Protein AF-A0A2P4S9J5-F1 (afdb_monomer_lite)

Foldseek 3Di:
DVVVVVVVPPPPDDPDPVVVVVVQCVPVNPCSVCVCVVVVCVLVVVLVVLLVVQLVVLLVVVCVPHDSVPDPPVSNVVSNVRSNVSSCVVRVLVVVLVVVQVVCVVVVRRDDSVRSSVCVVVVD

InterPro domains:
  IPR018108 Mitochondrial carrier protein, transmembrane region [PF00153] (4-63)
  IPR018108 Mitochondrial carrier protein, transmembrane region [PF00153] (72-124)
  IPR018108 Mitochondrial carrier protein, transmembrane region [PS50920] (1-61)
  IPR018108 Mitochondrial carrier protein, transmembrane region [PS50920] (71-124)
  IPR023395 Mitochondrial carrier protein domain superfamily [G3DSA:1.50.40.10] (2-124)
  IPR023395 Mitochondrial carrier protein domain superfamily [SSF103506] (4-124)
  IPR050567 Mitochondrial Carrier [PTHR45624] (14-124)

Organism: Bambusicola thoracicus (NCBI:txid9083)

Structure (mmCIF, N/CA/C/O backbone):
data_AF-A0A2P4S9J5-F1
#
_entry.id   AF-A0A2P4S9J5-F1
#
loop_
_atom_site.group_PDB
_atom_site.id
_atom_site.type_symbol
_atom_site.label_atom_id
_atom_site.label_alt_id
_atom_site.label_comp_id
_atom_site.label_asym_id
_atom_site.label_entity_id
_atom_site.label_seq_id
_atom_site.pdbx_PDB_ins_code
_atom_site.Cartn_x
_atom_site.Cartn_y
_atom_site.Cartn_z
_atom_site.occupancy
_atom_site.B_iso_or_equiv
_atom_site.auth_seq_id
_atom_site.auth_comp_id
_atom_site.auth_asym_id
_atom_site.auth_atom_id
_atom_site.pdbx_PDB_model_num
ATOM 1 N N . MET A 1 1 ? -4.112 16.066 27.691 1.00 43.84 1 MET A N 1
ATOM 2 C CA . MET A 1 1 ? -3.831 14.795 28.404 1.00 43.84 1 MET A CA 1
ATOM 3 C C . MET A 1 1 ? -4.718 14.566 29.630 1.00 43.84 1 MET A C 1
ATOM 5 O O . MET A 1 1 ? -5.035 13.416 29.885 1.00 43.84 1 MET A O 1
ATOM 9 N N . HIS A 1 2 ? -5.178 15.602 30.341 1.00 37.88 2 HIS A N 1
ATOM 10 C CA . HIS A 1 2 ? -6.081 15.451 31.499 1.00 37.88 2 HIS A CA 1
ATOM 11 C C . HIS A 1 2 ? -7.490 14.920 31.152 1.00 37.88 2 HIS A C 1
ATOM 13 O O . HIS A 1 2 ? -8.020 14.063 31.850 1.00 37.88 2 HIS A O 1
ATOM 19 N N . GLU A 1 3 ? -8.066 15.346 30.024 1.00 45.28 3 GLU A N 1
ATOM 20 C CA . GLU A 1 3 ? -9.397 14.902 29.560 1.00 45.28 3 GLU A CA 1
ATOM 21 C C . GLU A 1 3 ? -9.455 13.395 29.219 1.00 45.28 3 GLU A C 1
ATOM 23 O O . GLU A 1 3 ? -10.494 12.754 29.355 1.00 45.28 3 GLU A O 1
ATOM 28 N N . MET A 1 4 ? -8.320 12.789 28.840 1.00 42.66 4 MET A N 1
ATOM 29 C CA . MET A 1 4 ? -8.236 11.349 28.547 1.00 42.66 4 MET A CA 1
ATOM 30 C C . MET A 1 4 ? -8.229 10.474 29.810 1.00 42.66 4 MET A C 1
ATOM 32 O O . MET A 1 4 ? -8.573 9.297 29.726 1.00 42.66 4 MET A O 1
ATOM 36 N N . GLN A 1 5 ? -7.879 11.028 30.978 1.00 44.66 5 GLN A N 1
ATOM 37 C CA . GLN A 1 5 ? -7.938 10.306 32.256 1.00 44.66 5 GLN A CA 1
ATOM 38 C C . GLN A 1 5 ? -9.373 10.212 32.800 1.00 44.66 5 GLN A C 1
ATOM 40 O O . GLN A 1 5 ? -9.725 9.210 33.417 1.00 44.66 5 GLN A O 1
ATOM 45 N N . LEU A 1 6 ? -10.223 11.207 32.521 1.00 48.06 6 LEU A N 1
ATOM 46 C CA . LEU A 1 6 ? -11.591 11.299 33.051 1.00 48.06 6 LEU A CA 1
ATOM 47 C C . LEU A 1 6 ? -12.593 10.361 32.357 1.00 48.06 6 LEU A C 1
ATOM 49 O O . LEU A 1 6 ? -13.584 9.964 32.961 1.00 48.06 6 LEU A O 1
ATOM 53 N N . SER A 1 7 ? -12.320 9.934 31.119 1.00 48.62 7 SER A N 1
ATOM 54 C CA . SER A 1 7 ? -13.216 9.050 30.354 1.00 48.62 7 SER A CA 1
ATOM 55 C C . SER A 1 7 ? -13.226 7.582 30.833 1.00 48.62 7 SER A C 1
ATOM 57 O O . SER A 1 7 ? -13.859 6.748 30.182 1.00 48.62 7 SER A O 1
ATOM 59 N N . GLY A 1 8 ? -12.491 7.212 31.893 1.00 41.56 8 GLY A N 1
ATOM 60 C CA . GLY A 1 8 ? -12.418 5.822 32.385 1.00 41.56 8 GLY A CA 1
ATOM 61 C C . GLY A 1 8 ? -11.865 4.811 31.364 1.00 41.56 8 GLY A C 1
ATOM 62 O O . GLY A 1 8 ? -11.908 3.605 31.583 1.00 41.56 8 GLY A O 1
ATOM 63 N N . LYS A 1 9 ? -11.335 5.299 30.235 1.00 42.47 9 LYS A N 1
ATOM 64 C CA . LYS A 1 9 ? -10.793 4.519 29.114 1.00 42.47 9 LYS A CA 1
ATOM 65 C C . LYS A 1 9 ? -9.269 4.445 29.122 1.00 42.47 9 LYS A C 1
ATOM 67 O O . LYS A 1 9 ? -8.664 4.093 28.114 1.00 42.47 9 LYS A O 1
ATOM 72 N N . ILE A 1 10 ? -8.635 4.723 30.258 1.00 45.69 10 ILE A N 1
ATOM 73 C CA . ILE A 1 10 ? -7.254 4.296 30.458 1.00 45.69 10 ILE A CA 1
ATOM 74 C C . ILE A 1 10 ? -7.316 2.880 31.004 1.00 45.69 10 ILE A C 1
ATOM 76 O O . ILE A 1 10 ? -7.470 2.670 32.205 1.00 45.69 10 ILE A O 1
ATOM 80 N N . MET A 1 11 ? -7.196 1.902 30.105 1.00 48.97 11 MET A N 1
ATOM 81 C CA . MET A 1 11 ? -6.770 0.563 30.494 1.00 48.97 11 MET A CA 1
ATOM 82 C C . MET A 1 11 ? -5.353 0.674 31.065 1.00 48.97 11 MET A C 1
ATOM 84 O O . MET A 1 11 ? -4.362 0.523 30.356 1.00 48.97 11 MET A O 1
ATOM 88 N N . HIS A 1 12 ? -5.258 0.985 32.357 1.00 50.09 12 HIS A N 1
ATOM 89 C CA . HIS A 1 12 ? -4.071 0.700 33.143 1.00 50.09 12 HIS A CA 1
ATOM 90 C C . HIS A 1 12 ? -3.889 -0.816 33.126 1.00 50.09 12 HIS A C 1
ATOM 92 O O . HIS A 1 12 ? -4.638 -1.546 33.770 1.00 50.09 12 HIS A O 1
ATOM 98 N N . GLY A 1 13 ? -2.908 -1.286 32.365 1.00 57.22 13 GLY A N 1
ATOM 99 C CA . GLY A 1 13 ? -2.441 -2.660 32.458 1.00 57.22 13 GLY A CA 1
ATOM 100 C C . GLY A 1 13 ? -2.355 -3.338 31.108 1.00 57.22 13 GLY A C 1
ATOM 101 O O . GLY A 1 13 ? -3.329 -3.924 30.648 1.00 57.22 13 GLY A O 1
ATOM 102 N N . GLN A 1 14 ? -1.161 -3.265 30.520 1.00 54.34 14 GLN A N 1
ATOM 103 C CA . GLN A 1 14 ? -0.418 -4.387 29.943 1.00 54.34 14 GLN A CA 1
ATOM 104 C C . GLN A 1 14 ? 0.944 -3.833 29.477 1.00 54.34 14 GLN A C 1
ATOM 106 O O . GLN A 1 14 ? 1.102 -3.411 28.337 1.00 54.34 14 GLN A O 1
ATOM 111 N N . ASN A 1 15 ? 1.945 -3.789 30.367 1.00 65.88 15 ASN A N 1
ATOM 112 C CA . ASN A 1 15 ? 3.265 -3.188 30.082 1.00 65.88 15 ASN A CA 1
ATOM 113 C C . ASN A 1 15 ? 4.146 -4.036 29.136 1.00 65.88 15 ASN A C 1
ATOM 115 O O . ASN A 1 15 ? 5.318 -3.730 28.937 1.00 65.88 15 ASN A O 1
ATOM 119 N N . THR A 1 16 ? 3.615 -5.123 28.565 1.00 83.44 16 THR A N 1
ATOM 120 C CA . THR A 1 16 ? 4.353 -6.030 27.674 1.00 83.44 16 THR A CA 1
ATOM 121 C C . THR A 1 16 ? 3.478 -6.537 26.530 1.00 83.44 16 THR A C 1
ATOM 123 O O . THR A 1 16 ? 2.317 -6.904 26.739 1.00 83.44 16 THR A O 1
ATOM 126 N N . VAL A 1 17 ? 4.074 -6.638 25.333 1.00 84.94 17 VAL A N 1
ATOM 127 C CA . VAL A 1 17 ? 3.448 -7.170 24.103 1.00 84.94 17 VAL A CA 1
ATOM 128 C C . VAL A 1 17 ? 2.789 -8.532 24.354 1.00 84.94 17 VAL A C 1
ATOM 130 O O . VAL A 1 17 ? 1.666 -8.774 23.919 1.00 84.94 17 VAL A O 1
ATOM 133 N N . TRP A 1 18 ? 3.438 -9.388 25.146 1.00 85.75 18 TRP A N 1
ATOM 134 C CA . TRP A 1 18 ? 2.935 -10.710 25.526 1.00 85.75 18 TRP A CA 1
ATOM 135 C C . TRP A 1 18 ? 1.594 -10.691 26.243 1.00 85.75 18 TRP A C 1
ATOM 137 O O . TRP A 1 18 ? 0.727 -11.523 25.974 1.00 85.75 18 TRP A O 1
ATOM 147 N N . SER A 1 19 ? 1.400 -9.743 27.150 1.00 83.31 19 SER A N 1
ATOM 148 C CA . SER A 1 19 ? 0.144 -9.668 27.881 1.00 83.31 19 SER A CA 1
ATOM 149 C C . SER A 1 19 ? -1.003 -9.108 27.028 1.00 83.31 19 SER A C 1
ATOM 151 O O . SER A 1 19 ? -2.148 -9.520 27.218 1.00 83.31 19 SER A O 1
ATOM 153 N N . VAL A 1 20 ? -0.709 -8.287 26.009 1.00 82.75 20 VAL A N 1
ATOM 154 C CA . VAL A 1 20 ? -1.685 -7.882 24.981 1.00 82.75 20 VAL A CA 1
ATOM 155 C C . VAL A 1 20 ? -2.084 -9.078 24.119 1.00 82.75 20 VAL A C 1
ATOM 157 O O . VAL A 1 20 ? -3.272 -9.350 23.973 1.00 82.75 20 VAL A O 1
ATOM 160 N N . VAL A 1 21 ? -1.113 -9.850 23.623 1.00 84.00 21 VAL A N 1
ATOM 161 C CA . VAL A 1 21 ? -1.357 -11.071 22.831 1.00 84.00 21 VAL A CA 1
ATOM 162 C C . VAL A 1 21 ? -2.221 -12.067 23.611 1.00 84.00 21 VAL A C 1
ATOM 164 O O . VAL A 1 21 ? -3.233 -12.542 23.096 1.00 84.00 21 VAL A O 1
ATOM 167 N N . LYS A 1 22 ? -1.881 -12.333 24.881 1.00 85.81 22 LYS A N 1
ATOM 168 C CA . LYS A 1 22 ? -2.666 -13.217 25.757 1.00 85.81 22 LYS A CA 1
ATOM 169 C C . LYS A 1 22 ? -4.090 -12.695 25.969 1.00 85.81 22 LYS A C 1
ATOM 171 O O . LYS A 1 22 ? -5.036 -13.477 25.928 1.00 85.81 22 LYS A O 1
ATOM 176 N N . SER A 1 23 ? -4.243 -11.384 26.150 1.00 82.69 23 SER A N 1
ATOM 177 C CA . SER A 1 23 ? -5.552 -10.748 26.335 1.00 82.69 23 SER A CA 1
ATOM 178 C C . SER A 1 23 ? -6.433 -10.853 25.087 1.00 82.69 23 SER A C 1
ATOM 180 O O . SER A 1 23 ? -7.627 -11.104 25.218 1.00 82.69 23 SER A O 1
ATOM 182 N N . VAL A 1 24 ? -5.859 -10.697 23.888 1.00 85.19 24 VAL A N 1
ATOM 183 C CA . VAL A 1 24 ? -6.582 -10.840 22.610 1.00 85.19 24 VAL A CA 1
ATOM 184 C C . VAL A 1 24 ? -7.054 -12.280 22.415 1.00 85.19 24 VAL A C 1
ATOM 186 O O . VAL A 1 24 ? -8.227 -12.496 22.127 1.00 85.19 24 VAL A O 1
ATOM 189 N N . ILE A 1 25 ? -6.188 -13.269 22.665 1.00 87.88 25 ILE A N 1
ATOM 190 C CA . ILE A 1 25 ? -6.557 -14.693 22.566 1.00 87.88 25 ILE A CA 1
ATOM 191 C C . ILE A 1 25 ? -7.695 -15.040 23.526 1.00 87.88 25 ILE A C 1
ATOM 193 O O . ILE A 1 25 ? -8.621 -15.749 23.145 1.00 87.88 25 ILE A O 1
ATOM 197 N N . GLN A 1 26 ? -7.639 -14.553 24.768 1.00 86.44 26 GLN A N 1
ATOM 198 C CA . GLN A 1 26 ? -8.653 -14.864 25.778 1.00 86.44 26 GLN A CA 1
ATOM 199 C C . GLN A 1 26 ? -10.003 -14.183 25.514 1.00 86.44 26 GLN A C 1
ATOM 201 O O . GLN A 1 26 ? -11.031 -14.750 25.872 1.00 86.44 26 GLN A O 1
ATOM 206 N N . LYS A 1 27 ? -10.014 -12.981 24.920 1.00 82.94 27 LYS A N 1
ATOM 207 C CA . LYS A 1 27 ? -11.245 -12.207 24.679 1.00 82.94 27 LYS A CA 1
ATOM 208 C C . LYS A 1 27 ? -11.898 -12.495 23.332 1.00 82.94 27 LYS A C 1
ATOM 210 O O . LYS A 1 27 ? -13.103 -12.700 23.279 1.00 82.94 27 LYS A O 1
ATOM 215 N N . ASP A 1 28 ? -11.113 -12.475 22.260 1.00 78.81 28 ASP A N 1
ATOM 216 C CA . ASP A 1 28 ? -11.603 -12.537 20.878 1.00 78.81 28 ASP A CA 1
ATOM 217 C C . ASP A 1 28 ? -11.259 -13.878 20.195 1.00 78.81 28 ASP A C 1
ATOM 219 O O . ASP A 1 28 ? -11.635 -14.119 19.045 1.00 78.81 28 ASP A O 1
ATOM 223 N N . GLY A 1 29 ? -10.536 -14.767 20.886 1.00 86.19 29 GLY A N 1
ATOM 224 C CA . GLY A 1 29 ? -10.041 -16.017 20.318 1.00 86.19 29 GLY A CA 1
ATOM 225 C C . GLY A 1 29 ? -8.909 -15.808 19.299 1.00 86.19 29 GLY A C 1
ATOM 226 O O . GLY A 1 29 ? -8.446 -14.687 19.071 1.00 86.19 29 GLY A O 1
ATOM 227 N N . PRO A 1 30 ? -8.450 -16.881 18.632 1.00 81.88 30 PRO A N 1
ATOM 228 C CA . PRO A 1 30 ? -7.403 -16.795 17.608 1.00 81.88 30 PRO A CA 1
ATOM 229 C C . PRO A 1 30 ? -7.823 -15.968 16.379 1.00 81.88 30 PRO A C 1
ATOM 231 O O . PRO A 1 30 ? -6.975 -15.387 15.706 1.00 81.88 30 PRO A O 1
ATOM 234 N N . LEU A 1 31 ? -9.127 -15.853 16.103 1.00 80.38 31 LEU A N 1
ATOM 235 C CA . LEU A 1 31 ? -9.650 -15.013 15.019 1.00 80.38 31 LEU A CA 1
ATOM 236 C C . LEU A 1 31 ? -9.561 -13.509 15.331 1.00 80.38 31 LEU A C 1
ATOM 238 O O . LEU A 1 31 ? -9.583 -12.697 14.406 1.00 80.38 31 LEU A O 1
ATOM 242 N N . GLY A 1 32 ? -9.382 -13.130 16.603 1.00 78.94 32 GLY A N 1
ATOM 243 C CA . GLY A 1 32 ? -9.180 -11.742 17.020 1.00 78.94 32 GLY A CA 1
ATOM 244 C C . GLY A 1 32 ? -7.979 -11.068 16.350 1.00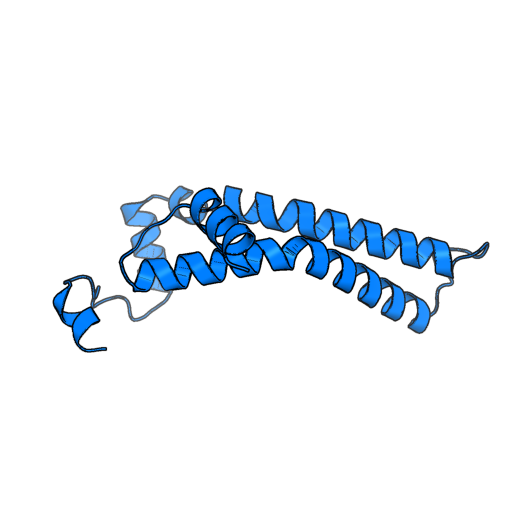 78.94 32 GLY A C 1
ATOM 245 O O . GLY A 1 32 ? -8.039 -9.878 16.047 1.00 78.94 32 GLY A O 1
ATOM 246 N N . PHE A 1 33 ? -6.928 -11.827 16.020 1.00 81.44 33 PHE A N 1
ATOM 247 C CA . PHE A 1 33 ? -5.751 -11.306 15.309 1.00 81.44 33 PHE A CA 1
ATOM 248 C C . PHE A 1 33 ? -6.028 -10.904 13.858 1.00 81.44 33 PHE A C 1
ATOM 250 O O . PHE A 1 33 ? -5.317 -10.070 13.305 1.00 81.44 33 PHE A O 1
ATOM 257 N N . TYR A 1 34 ? -7.069 -11.466 13.242 1.00 81.25 34 TYR A N 1
ATOM 258 C CA . TYR A 1 34 ? -7.462 -11.160 11.864 1.00 81.25 34 TYR A CA 1
ATOM 259 C C . TYR A 1 34 ? -8.512 -10.045 11.792 1.00 81.25 34 TYR A C 1
ATOM 261 O O . TYR A 1 34 ? -9.000 -9.695 10.711 1.00 81.25 34 TYR A O 1
ATOM 269 N N . ARG A 1 35 ? -8.873 -9.449 12.933 1.00 73.06 35 ARG A N 1
ATOM 270 C CA . ARG A 1 35 ? -9.838 -8.355 12.997 1.00 73.06 35 ARG A CA 1
ATOM 271 C C . ARG A 1 35 ? -9.271 -7.127 12.277 1.00 73.06 35 ARG A C 1
ATOM 273 O O . ARG A 1 35 ? -8.310 -6.514 12.724 1.00 73.06 35 ARG A O 1
ATOM 280 N N . GLY A 1 36 ? -9.880 -6.775 11.143 1.00 73.44 36 GLY A N 1
ATOM 281 C CA . GLY A 1 36 ? -9.429 -5.682 10.270 1.00 73.44 36 GLY A CA 1
ATOM 282 C C . GLY A 1 36 ? -8.616 -6.122 9.048 1.00 73.44 36 GLY A C 1
ATOM 283 O O . GLY A 1 36 ? -8.270 -5.273 8.228 1.00 73.44 36 GLY A O 1
ATOM 284 N N . TRP A 1 37 ? -8.378 -7.427 8.865 1.00 79.25 37 TRP A N 1
ATOM 285 C CA . TRP A 1 37 ? -7.631 -7.961 7.720 1.00 79.25 37 TRP A CA 1
ATOM 286 C C . TRP A 1 37 ? -8.251 -7.586 6.366 1.00 79.25 37 TRP A C 1
ATOM 288 O O . TRP A 1 37 ? -7.528 -7.256 5.432 1.00 79.25 37 TRP A O 1
ATOM 298 N N . SER A 1 38 ? -9.583 -7.518 6.274 1.00 76.44 38 SER A N 1
ATOM 299 C CA . SER A 1 38 ? -10.285 -7.071 5.062 1.00 76.44 38 SER A CA 1
ATOM 300 C C . SER A 1 38 ? -9.965 -5.622 4.676 1.00 76.44 38 SER A C 1
ATOM 302 O O . SER A 1 38 ? -9.762 -5.331 3.502 1.00 76.44 38 SER A O 1
ATOM 304 N N . SER A 1 39 ? -9.862 -4.715 5.653 1.00 73.62 39 SER A N 1
ATOM 305 C CA . SER A 1 39 ? -9.472 -3.313 5.432 1.00 73.62 39 SER A CA 1
ATOM 306 C C . SER A 1 39 ? -8.011 -3.194 4.993 1.00 73.62 39 SER A C 1
ATOM 308 O O . SER A 1 39 ? -7.672 -2.361 4.150 1.00 73.62 39 SER A O 1
ATOM 310 N N . THR A 1 40 ? -7.145 -4.055 5.531 1.00 81.00 40 THR A N 1
ATOM 311 C CA . THR A 1 40 ? -5.749 -4.156 5.097 1.00 81.00 40 THR A CA 1
ATOM 312 C C . THR A 1 40 ? -5.672 -4.629 3.652 1.00 81.00 40 THR A C 1
ATOM 314 O O . THR A 1 40 ? -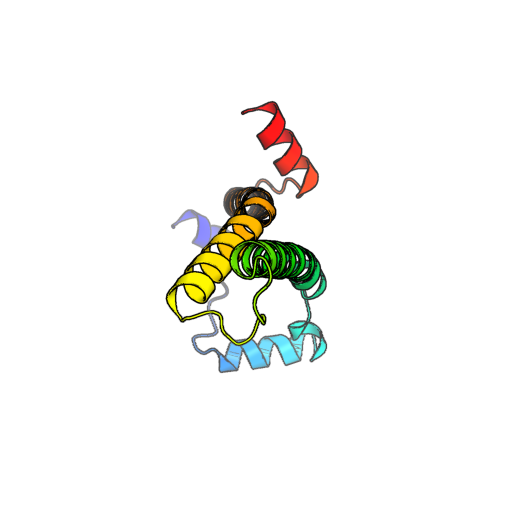5.084 -3.934 2.832 1.00 81.00 40 THR A O 1
ATOM 317 N N . LEU A 1 41 ? -6.333 -5.737 3.308 1.00 82.62 41 LEU A N 1
ATOM 318 C CA . LEU A 1 41 ? -6.353 -6.259 1.941 1.00 82.62 41 LEU A CA 1
ATOM 319 C C . LEU A 1 41 ? -6.923 -5.256 0.938 1.00 82.62 41 LEU A C 1
ATOM 321 O O . LEU A 1 41 ? -6.342 -5.069 -0.125 1.00 82.62 41 LEU A O 1
ATOM 325 N N . LEU A 1 42 ? -8.013 -4.568 1.285 1.00 80.69 42 LEU A N 1
ATOM 326 C CA . LEU A 1 42 ? -8.627 -3.568 0.412 1.00 80.69 42 LEU A CA 1
ATOM 327 C C . LEU A 1 42 ? -7.681 -2.400 0.093 1.00 80.69 42 LEU A C 1
ATOM 329 O O . LEU A 1 42 ? -7.811 -1.797 -0.965 1.00 80.69 42 LEU A O 1
ATOM 333 N N . ARG A 1 43 ? -6.735 -2.074 0.983 1.00 79.00 43 ARG A N 1
ATOM 334 C CA . ARG A 1 43 ? -5.705 -1.054 0.726 1.00 79.00 43 ARG A CA 1
ATOM 335 C C . ARG A 1 43 ? -4.505 -1.627 -0.023 1.00 79.00 43 ARG A C 1
ATOM 337 O O . ARG A 1 43 ? -4.027 -1.012 -0.971 1.00 79.00 43 ARG A O 1
ATOM 344 N N . GLU A 1 44 ? -4.008 -2.774 0.424 1.00 83.00 44 GLU A N 1
ATOM 345 C CA . GLU A 1 44 ? -2.777 -3.372 -0.097 1.00 83.00 44 GLU A CA 1
ATOM 346 C C . GLU A 1 44 ? -2.957 -3.865 -1.537 1.00 83.00 44 GLU A C 1
ATOM 348 O O . GLU A 1 44 ? -2.100 -3.615 -2.378 1.00 83.00 44 GLU A O 1
ATOM 353 N N . VAL A 1 45 ? -4.088 -4.501 -1.865 1.00 87.19 45 VAL A N 1
ATOM 354 C CA . VAL A 1 45 ? -4.315 -5.086 -3.198 1.00 87.19 45 VAL A CA 1
ATOM 355 C C . VAL A 1 45 ? -4.294 -4.027 -4.313 1.00 87.19 45 VAL A C 1
ATOM 357 O O . VAL A 1 45 ? -3.524 -4.201 -5.260 1.00 87.19 45 VAL A O 1
ATOM 360 N N . PRO A 1 46 ? -5.044 -2.908 -4.231 1.00 84.06 46 PRO A N 1
ATOM 361 C CA . PRO A 1 46 ? -4.945 -1.845 -5.228 1.00 84.06 46 PRO A CA 1
ATOM 362 C C . PRO A 1 46 ? -3.567 -1.180 -5.236 1.00 84.06 46 PRO A C 1
ATOM 364 O O . PRO A 1 46 ? -3.037 -0.907 -6.308 1.00 84.06 46 PRO A O 1
ATOM 367 N N . GLY A 1 47 ? -2.962 -0.954 -4.062 1.00 82.75 47 GLY A N 1
ATOM 368 C CA . GLY A 1 47 ? -1.626 -0.361 -3.959 1.00 82.75 47 GLY A CA 1
ATOM 369 C C . GLY A 1 47 ? -0.586 -1.170 -4.733 1.00 82.75 47 GLY A C 1
ATOM 370 O O . GLY A 1 47 ? 0.088 -0.633 -5.613 1.00 82.75 47 GLY A O 1
ATOM 371 N N . TYR A 1 48 ? -0.517 -2.479 -4.479 1.00 86.19 48 TYR A N 1
ATOM 372 C CA . TYR A 1 48 ? 0.377 -3.379 -5.205 1.00 86.19 48 TYR A CA 1
ATOM 373 C C . TYR A 1 48 ? 0.039 -3.469 -6.693 1.00 86.19 48 TYR A C 1
ATOM 375 O O . TYR A 1 48 ? 0.956 -3.517 -7.509 1.00 86.19 48 TYR A O 1
ATOM 383 N N . PHE A 1 49 ? -1.242 -3.437 -7.069 1.00 89.06 49 PHE A N 1
ATOM 384 C CA . PHE A 1 49 ? -1.638 -3.414 -8.477 1.00 89.06 49 PHE A CA 1
ATOM 385 C C . PHE A 1 49 ? -1.058 -2.198 -9.216 1.00 89.06 49 PHE A C 1
ATOM 387 O O . PHE A 1 49 ? -0.432 -2.357 -10.264 1.00 89.06 49 PHE A O 1
ATOM 394 N N . PHE A 1 50 ? -1.188 -0.993 -8.653 1.00 87.38 50 PHE A N 1
ATOM 395 C CA . PHE A 1 50 ? -0.613 0.218 -9.250 1.00 87.38 50 PHE A CA 1
ATOM 396 C C . PHE A 1 50 ? 0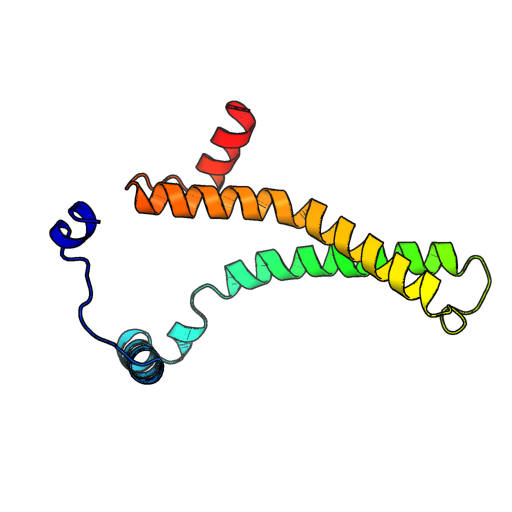.917 0.229 -9.209 1.00 87.38 50 PHE A C 1
ATOM 398 O O . PHE A 1 50 ? 1.542 0.706 -10.157 1.00 87.38 50 PHE A O 1
ATOM 405 N N . PHE A 1 51 ? 1.523 -0.331 -8.159 1.00 87.31 51 PHE A N 1
ATOM 406 C CA . PHE A 1 51 ? 2.974 -0.479 -8.071 1.00 87.31 51 PHE A CA 1
ATOM 407 C C . PHE A 1 51 ? 3.523 -1.366 -9.186 1.00 87.31 51 PHE A C 1
ATOM 409 O O . PHE A 1 51 ? 4.372 -0.926 -9.958 1.00 87.31 51 PHE A O 1
ATOM 416 N N . PHE A 1 52 ? 3.025 -2.602 -9.291 1.00 87.44 52 PHE A N 1
ATOM 417 C CA . PHE A 1 52 ? 3.481 -3.555 -10.300 1.00 87.44 52 PHE A CA 1
ATOM 418 C C . PHE A 1 52 ? 3.117 -3.093 -11.711 1.00 87.44 52 PHE A C 1
ATOM 420 O O . PHE A 1 52 ? 3.946 -3.204 -12.610 1.00 87.44 52 PHE A O 1
ATOM 427 N N . GLY A 1 53 ? 1.935 -2.498 -11.896 1.00 88.50 53 GLY A N 1
ATOM 428 C CA . GLY A 1 53 ? 1.528 -1.909 -13.169 1.00 88.50 53 GLY A CA 1
ATOM 429 C C . GLY A 1 53 ? 2.464 -0.784 -13.616 1.00 88.50 53 GLY A C 1
ATOM 430 O O . GLY A 1 53 ? 2.971 -0.816 -14.735 1.00 88.50 53 GLY A O 1
ATOM 431 N N . GLY A 1 54 ? 2.754 0.180 -12.736 1.00 85.69 54 GLY A N 1
ATOM 432 C CA . GLY A 1 54 ? 3.693 1.270 -13.021 1.00 85.69 54 GLY A CA 1
ATOM 433 C C . GLY A 1 54 ? 5.122 0.769 -13.244 1.00 85.69 54 GLY A C 1
ATOM 434 O O . GLY A 1 54 ? 5.796 1.195 -14.182 1.00 85.69 54 GLY A O 1
ATOM 435 N N . TYR A 1 55 ? 5.565 -0.191 -12.435 1.00 85.00 55 TYR A N 1
ATOM 436 C CA . TYR A 1 55 ? 6.874 -0.824 -12.562 1.00 85.00 55 TYR A CA 1
ATOM 437 C C . TYR A 1 55 ? 7.044 -1.533 -13.912 1.00 85.00 55 TYR A C 1
ATOM 439 O O . TYR A 1 55 ? 8.047 -1.331 -14.595 1.00 85.00 55 TYR A O 1
ATOM 447 N N . GLU A 1 56 ? 6.059 -2.323 -14.341 1.00 84.94 56 GLU A N 1
ATOM 448 C CA . GLU A 1 56 ? 6.118 -3.053 -15.608 1.00 84.94 56 GLU A CA 1
ATOM 449 C C . GLU A 1 56 ? 5.982 -2.133 -16.828 1.00 84.94 56 GLU A C 1
ATOM 451 O O . GLU A 1 56 ? 6.710 -2.313 -17.809 1.00 84.94 56 GLU A O 1
ATOM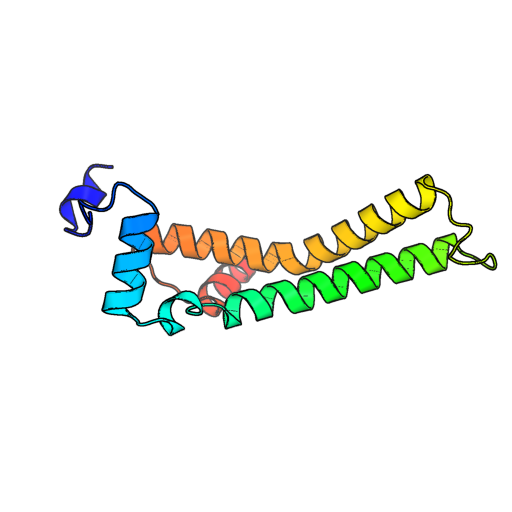 456 N N . LEU A 1 57 ? 5.137 -1.099 -16.756 1.00 85.94 57 LEU A N 1
ATOM 457 C CA . LEU A 1 57 ? 5.071 -0.035 -17.765 1.00 85.94 57 LEU A CA 1
ATOM 458 C C . LEU A 1 57 ? 6.426 0.651 -17.933 1.00 85.94 57 LEU A C 1
ATOM 460 O O . LEU A 1 57 ? 6.928 0.777 -19.050 1.00 85.94 57 LEU A O 1
ATOM 464 N N . SER A 1 58 ? 7.050 1.038 -16.821 1.00 83.69 58 SER A N 1
ATOM 465 C CA . SER A 1 58 ? 8.352 1.698 -16.839 1.00 83.69 58 SER A CA 1
ATOM 466 C C . SER A 1 58 ? 9.449 0.772 -17.366 1.00 83.69 58 SER A C 1
ATOM 468 O O . SER A 1 58 ? 10.225 1.170 -18.233 1.00 83.69 58 SER A O 1
ATOM 470 N N . ARG A 1 59 ? 9.478 -0.500 -16.945 1.00 78.81 59 ARG A N 1
ATOM 471 C CA . ARG A 1 59 ? 10.421 -1.490 -17.491 1.00 78.81 59 ARG A CA 1
ATOM 472 C C . ARG A 1 59 ? 10.226 -1.726 -18.980 1.00 78.81 59 ARG A C 1
ATOM 474 O O . ARG A 1 59 ? 11.214 -1.846 -19.690 1.00 78.81 59 ARG A O 1
ATOM 481 N N . THR A 1 60 ? 8.987 -1.783 -19.460 1.00 81.62 60 THR A N 1
ATOM 482 C CA . THR A 1 60 ? 8.685 -1.957 -20.890 1.00 81.62 60 THR A CA 1
ATOM 483 C C . THR A 1 60 ? 9.150 -0.745 -21.695 1.00 81.62 60 THR A C 1
ATOM 485 O O . THR A 1 60 ? 9.753 -0.904 -22.755 1.00 81.62 60 THR A O 1
ATOM 488 N N . PHE A 1 61 ? 8.964 0.459 -21.150 1.00 81.25 61 PHE A N 1
ATOM 489 C CA . PHE A 1 61 ? 9.464 1.698 -21.740 1.00 81.25 61 PHE A CA 1
ATOM 490 C C . PHE A 1 61 ? 10.999 1.726 -21.816 1.00 81.25 61 PHE A C 1
ATOM 492 O O . PHE A 1 61 ? 11.560 2.001 -22.874 1.00 81.25 61 PHE A O 1
ATOM 499 N N . PHE A 1 62 ? 11.695 1.371 -20.732 1.00 75.81 62 PHE A N 1
ATOM 500 C CA . PHE A 1 62 ? 13.161 1.306 -20.711 1.00 75.81 62 PHE A CA 1
ATOM 501 C C . PHE A 1 62 ? 13.736 0.149 -21.535 1.00 75.81 62 PHE A C 1
ATOM 503 O O . PHE A 1 62 ? 14.848 0.266 -22.044 1.00 75.81 62 PHE A O 1
ATOM 510 N N . ALA A 1 63 ? 13.001 -0.955 -21.677 1.00 76.50 63 ALA A N 1
ATOM 511 C CA . ALA A 1 63 ? 13.434 -2.094 -22.472 1.00 76.50 63 ALA A CA 1
ATOM 512 C C . ALA A 1 63 ? 13.466 -1.760 -23.969 1.00 76.50 63 ALA A C 1
ATOM 514 O O . ALA A 1 63 ? 14.404 -2.197 -24.616 1.00 76.50 63 ALA A O 1
ATOM 515 N N . SER A 1 64 ? 12.514 -0.981 -24.516 1.00 65.81 64 SER A N 1
ATOM 516 C CA . SER A 1 64 ? 12.520 -0.431 -25.897 1.00 65.81 64 SER A CA 1
ATOM 517 C C . SER A 1 64 ? 13.184 -1.323 -26.979 1.00 65.81 64 SER A C 1
ATOM 519 O O . SER A 1 64 ? 13.948 -0.844 -27.813 1.00 65.81 64 SER A O 1
ATOM 521 N N . GLY A 1 65 ? 12.914 -2.637 -26.967 1.00 62.44 65 GLY A N 1
ATOM 522 C CA . GLY A 1 65 ? 13.465 -3.612 -27.928 1.00 62.44 65 GLY A CA 1
ATOM 523 C C . GLY A 1 65 ? 14.682 -4.443 -27.474 1.00 62.44 65 GLY A C 1
ATOM 524 O O . GLY A 1 65 ? 15.135 -5.291 -28.236 1.00 62.44 65 GLY A O 1
ATOM 525 N N . ARG A 1 66 ? 15.197 -4.256 -26.252 1.00 62.34 66 ARG A N 1
ATOM 526 C CA . ARG A 1 66 ? 16.187 -5.121 -25.576 1.00 62.34 66 ARG A CA 1
ATOM 527 C C . ARG A 1 66 ? 15.527 -6.071 -24.577 1.00 62.34 66 ARG A C 1
ATOM 529 O O . ARG A 1 66 ? 14.376 -5.873 -24.184 1.00 62.34 66 ARG A O 1
ATOM 536 N N . SER A 1 67 ? 16.257 -7.105 -24.153 1.00 61.59 67 SER A N 1
ATOM 537 C CA . SER A 1 67 ? 15.746 -8.054 -23.160 1.00 61.59 67 SER A CA 1
ATOM 538 C C . SER A 1 67 ? 15.512 -7.365 -21.810 1.00 61.59 67 SER A C 1
ATOM 540 O O . SER A 1 67 ? 16.339 -6.573 -21.354 1.00 61.59 67 SER A O 1
ATOM 542 N N . LYS A 1 68 ? 14.396 -7.693 -21.140 1.00 61.75 68 LYS A N 1
ATOM 543 C CA . LYS A 1 68 ? 14.031 -7.158 -19.811 1.00 61.75 68 LYS A CA 1
ATOM 544 C C . LYS A 1 68 ? 15.085 -7.472 -18.730 1.00 61.75 68 LYS A C 1
ATOM 546 O O . LYS A 1 68 ? 15.060 -6.828 -17.677 1.00 61.75 68 LYS A O 1
ATOM 551 N N . ASP A 1 69 ? 15.968 -8.434 -19.000 1.00 62.78 69 ASP A N 1
ATOM 552 C CA . ASP A 1 69 ? 17.044 -8.919 -18.126 1.00 62.78 69 ASP A CA 1
ATOM 553 C C . ASP A 1 69 ? 18.388 -8.199 -18.345 1.00 62.78 69 ASP A C 1
ATOM 555 O O . ASP A 1 69 ? 19.286 -8.312 -17.518 1.00 62.78 69 ASP A O 1
ATOM 559 N N . GLU A 1 70 ? 18.522 -7.409 -19.417 1.00 63.41 70 GLU A N 1
ATOM 560 C CA . GLU A 1 70 ? 19.696 -6.555 -19.668 1.00 63.41 70 GLU A CA 1
ATOM 561 C C . GLU A 1 70 ? 19.531 -5.134 -19.103 1.00 63.41 70 GLU A C 1
ATOM 563 O O . GLU A 1 70 ? 20.388 -4.268 -19.304 1.00 63.41 70 GLU A O 1
ATOM 568 N N . LEU A 1 71 ? 18.426 -4.856 -18.399 1.00 66.69 71 LEU A N 1
ATOM 569 C CA . LEU A 1 71 ? 18.253 -3.575 -17.722 1.00 66.69 71 LEU A CA 1
ATOM 570 C C . LEU A 1 71 ? 19.302 -3.448 -16.615 1.00 66.69 71 LEU A C 1
ATOM 572 O O . LEU A 1 71 ? 19.258 -4.145 -15.603 1.00 66.69 71 LEU A O 1
ATOM 576 N N . GLY A 1 72 ? 20.225 -2.506 -16.799 1.00 76.38 72 GLY A N 1
ATOM 577 C CA . GLY A 1 72 ? 21.183 -2.140 -15.767 1.00 76.38 72 GLY A CA 1
ATOM 578 C C . GLY A 1 72 ? 20.507 -1.634 -14.479 1.00 76.38 72 GLY A C 1
ATOM 579 O O . GLY A 1 72 ? 19.310 -1.325 -14.456 1.00 76.38 72 GLY A O 1
ATOM 580 N N . PRO A 1 73 ? 21.282 -1.471 -13.396 1.00 79.50 73 PRO A N 1
ATOM 581 C CA . PRO A 1 73 ? 20.762 -1.065 -12.088 1.00 79.50 73 PRO A CA 1
ATOM 582 C C . PRO A 1 73 ? 20.055 0.303 -12.099 1.00 79.50 73 PRO A C 1
ATOM 584 O O . PRO A 1 73 ? 19.131 0.520 -11.319 1.00 79.50 73 PRO A O 1
ATOM 587 N N . ILE A 1 74 ? 20.437 1.214 -13.002 1.00 81.69 74 ILE A N 1
ATOM 588 C CA . ILE A 1 74 ? 19.852 2.562 -13.100 1.00 81.69 74 ILE A CA 1
ATOM 589 C C . ILE A 1 74 ? 18.414 2.540 -13.666 1.00 81.69 74 ILE A C 1
ATOM 591 O O . ILE A 1 74 ? 17.519 3.037 -12.981 1.00 81.69 74 ILE A O 1
ATOM 595 N N . PRO A 1 75 ? 18.129 1.933 -14.840 1.00 80.81 75 PRO A N 1
ATOM 596 C CA . PRO A 1 75 ? 16.755 1.726 -15.311 1.00 80.81 75 PRO A CA 1
ATOM 597 C C . PRO A 1 75 ? 15.860 1.001 -14.302 1.00 80.81 75 PRO A C 1
ATOM 599 O O . PRO A 1 75 ? 14.692 1.352 -14.139 1.00 80.81 75 PRO A O 1
ATOM 602 N N . LEU A 1 76 ? 16.411 0.010 -13.592 1.00 83.25 76 LEU A N 1
ATOM 603 C CA . LEU A 1 76 ? 15.66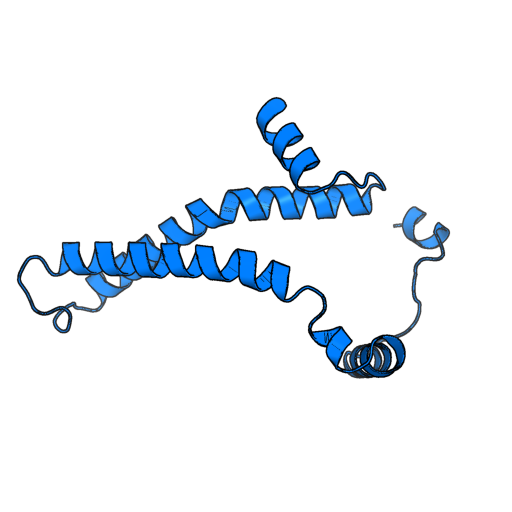9 -0.740 -12.584 1.00 83.25 76 LEU A CA 1
ATOM 604 C C . LEU A 1 76 ? 15.262 0.156 -11.406 1.00 83.25 76 LEU A C 1
ATOM 606 O O . LEU A 1 76 ? 14.102 0.140 -10.995 1.00 83.25 76 LEU A O 1
ATOM 610 N N . LEU A 1 77 ? 16.180 0.995 -10.920 1.00 86.62 77 LEU A N 1
ATOM 611 C CA . LEU A 1 77 ? 15.913 1.965 -9.858 1.00 86.62 77 LEU A CA 1
ATOM 612 C C . LEU A 1 77 ? 14.858 2.996 -10.282 1.00 86.62 77 LEU A C 1
ATOM 614 O O . LEU A 1 77 ? 13.924 3.255 -9.526 1.00 86.62 77 LEU A O 1
ATOM 618 N N . LEU A 1 78 ? 14.955 3.532 -11.503 1.00 86.50 78 LEU A N 1
ATOM 619 C CA . LEU A 1 78 ? 13.966 4.477 -12.037 1.00 86.50 78 LEU A CA 1
ATOM 620 C C . LEU A 1 78 ? 12.583 3.832 -12.188 1.00 86.50 78 LEU A C 1
ATOM 622 O O . LEU A 1 78 ? 11.581 4.451 -11.833 1.00 86.50 78 LEU A O 1
ATOM 626 N N . SER A 1 79 ? 12.522 2.575 -12.636 1.00 84.31 79 SER A N 1
ATOM 627 C CA . SER A 1 79 ? 11.261 1.834 -12.734 1.00 84.31 79 SER A CA 1
ATOM 628 C C . SER A 1 79 ? 10.630 1.546 -11.371 1.00 84.31 79 SER A C 1
ATOM 630 O O . SER A 1 79 ? 9.415 1.668 -11.220 1.00 84.31 79 SER A O 1
ATOM 632 N N . GLY A 1 80 ? 11.446 1.244 -10.353 1.00 84.75 80 GLY A N 1
ATOM 633 C CA . GLY A 1 80 ? 10.994 1.116 -8.967 1.00 84.75 80 GLY A CA 1
ATOM 634 C C . GLY A 1 80 ? 10.476 2.439 -8.402 1.00 84.75 80 GLY A C 1
ATOM 635 O O . GLY A 1 80 ? 9.427 2.462 -7.761 1.00 84.75 80 GLY A O 1
ATOM 636 N N . GLY A 1 81 ? 11.162 3.548 -8.697 1.00 88.38 81 GLY A N 1
ATOM 637 C CA . GLY A 1 81 ? 10.724 4.895 -8.330 1.00 88.38 81 GLY A CA 1
ATOM 638 C C . GLY A 1 81 ? 9.380 5.264 -8.959 1.00 88.38 81 GLY A C 1
ATOM 639 O O . GLY A 1 81 ? 8.477 5.702 -8.252 1.00 88.38 81 GLY A O 1
ATOM 640 N N . PHE A 1 82 ? 9.211 5.009 -10.259 1.00 88.31 82 PHE A N 1
ATOM 641 C CA . PHE A 1 82 ? 7.960 5.280 -10.970 1.00 88.31 82 PHE A CA 1
ATOM 642 C C . PHE A 1 82 ? 6.799 4.411 -10.465 1.00 88.31 82 PHE A C 1
ATOM 644 O O . PHE A 1 82 ? 5.723 4.932 -10.176 1.00 88.31 82 PHE A O 1
ATOM 651 N N . GLY A 1 83 ? 7.027 3.106 -10.271 1.00 86.94 83 GLY A N 1
ATOM 652 C CA . GLY A 1 83 ? 6.045 2.216 -9.641 1.00 86.94 83 GLY A CA 1
ATOM 653 C C . GLY A 1 83 ? 5.657 2.691 -8.237 1.00 86.94 83 GLY A C 1
ATOM 654 O O . GLY A 1 83 ? 4.475 2.724 -7.893 1.00 86.94 83 GLY A O 1
ATOM 655 N N . GLY A 1 84 ? 6.636 3.149 -7.450 1.00 86.25 84 GLY A N 1
ATOM 656 C CA . GLY A 1 84 ? 6.413 3.771 -6.147 1.00 86.25 84 GLY A CA 1
ATOM 657 C C . GLY A 1 84 ? 5.530 5.017 -6.230 1.00 86.25 84 GLY A C 1
ATOM 658 O O . GLY A 1 84 ? 4.558 5.124 -5.487 1.00 86.25 84 GLY A O 1
ATOM 659 N N . SER A 1 85 ? 5.808 5.936 -7.157 1.00 88.25 85 SER A N 1
ATOM 660 C CA . SER A 1 85 ? 4.980 7.129 -7.373 1.00 88.25 85 SER A CA 1
ATOM 661 C C . SER A 1 85 ? 3.536 6.778 -7.746 1.00 88.25 85 SER A C 1
ATOM 663 O O . SER A 1 85 ? 2.613 7.371 -7.193 1.00 88.25 85 SER A O 1
ATOM 665 N N . CYS A 1 86 ? 3.320 5.789 -8.621 1.00 85.94 86 CYS A N 1
ATOM 666 C CA . CYS A 1 86 ? 1.978 5.317 -8.975 1.00 85.94 86 CYS A CA 1
ATOM 667 C C . CYS A 1 86 ? 1.224 4.740 -7.767 1.00 85.94 86 CYS A C 1
ATOM 669 O O . CYS A 1 86 ? 0.048 5.053 -7.576 1.00 85.94 86 CYS A O 1
ATOM 671 N N . LEU A 1 87 ? 1.900 3.946 -6.929 1.00 88.12 87 LEU A N 1
ATOM 672 C CA . LEU A 1 87 ? 1.332 3.437 -5.678 1.00 88.12 87 LEU A CA 1
ATOM 673 C C . LEU A 1 87 ? 0.919 4.584 -4.753 1.00 88.12 87 LEU A C 1
ATOM 675 O O . LEU A 1 87 ? -0.204 4.592 -4.253 1.00 88.12 87 LEU A O 1
ATOM 679 N N . TRP A 1 88 ? 1.791 5.575 -4.560 1.00 85.00 88 TRP A N 1
ATOM 680 C CA . TRP A 1 88 ? 1.493 6.702 -3.681 1.00 85.00 88 TRP A CA 1
ATOM 681 C C . TRP A 1 88 ? 0.334 7.546 -4.204 1.00 85.00 88 TRP A C 1
ATOM 683 O O . TRP A 1 88 ? -0.548 7.865 -3.422 1.00 85.00 88 TRP A O 1
ATOM 693 N N . ILE A 1 89 ? 0.248 7.835 -5.504 1.00 85.50 89 ILE A N 1
ATOM 694 C CA . ILE A 1 89 ? -0.886 8.589 -6.073 1.00 85.50 89 ILE A CA 1
ATOM 695 C C . ILE A 1 89 ? -2.225 7.891 -5.787 1.00 85.50 89 ILE A C 1
ATOM 697 O O . ILE A 1 89 ? -3.204 8.553 -5.445 1.00 85.50 89 ILE A O 1
ATOM 701 N N . ALA A 1 90 ? -2.272 6.561 -5.885 1.00 81.44 90 ALA A N 1
ATOM 702 C CA . ALA A 1 90 ? -3.490 5.797 -5.631 1.00 81.44 90 ALA A CA 1
ATOM 703 C C . ALA A 1 90 ? -3.833 5.679 -4.133 1.00 81.44 90 ALA A C 1
ATOM 705 O O . ALA A 1 90 ? -5.004 5.726 -3.755 1.00 81.44 90 ALA A O 1
ATOM 706 N N . VAL A 1 91 ? -2.826 5.516 -3.271 1.00 82.31 91 VAL A N 1
ATOM 707 C CA . VAL A 1 91 ? -3.016 5.231 -1.837 1.00 82.31 91 VAL A CA 1
ATOM 708 C C . VAL A 1 91 ? -3.149 6.506 -0.997 1.00 82.31 91 VAL A C 1
ATOM 710 O O . VAL A 1 91 ? -3.919 6.530 -0.036 1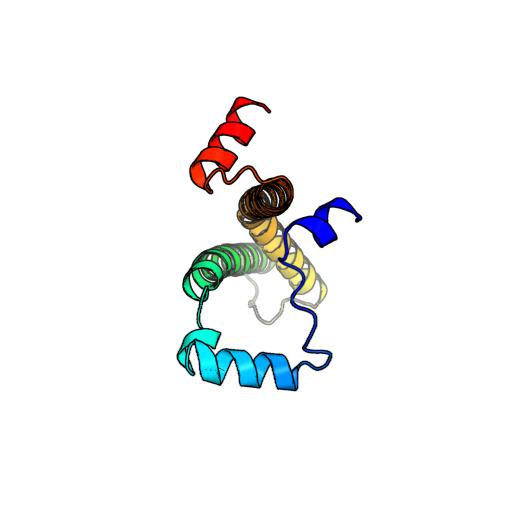.00 82.31 91 VAL A O 1
ATOM 713 N N . TYR A 1 92 ? -2.476 7.591 -1.380 1.00 83.31 92 TYR A N 1
ATOM 714 C CA . TYR A 1 92 ? -2.459 8.858 -0.646 1.00 83.31 92 TYR A CA 1
ATOM 715 C C . TYR A 1 92 ? -3.846 9.433 -0.300 1.00 83.31 92 TYR A C 1
ATOM 717 O O . TYR A 1 92 ? -4.045 9.801 0.860 1.00 83.31 92 TYR A O 1
ATOM 725 N N . PRO A 1 93 ? -4.849 9.477 -1.205 1.00 80.19 93 PRO A N 1
ATOM 726 C CA . PRO A 1 93 ? -6.180 9.965 -0.833 1.00 80.19 93 PRO A CA 1
ATOM 727 C C . PRO A 1 93 ? -6.835 9.107 0.259 1.00 80.19 93 PRO A C 1
ATOM 729 O O . PRO A 1 93 ? -7.488 9.637 1.159 1.00 80.19 93 PRO A O 1
ATOM 732 N N . VAL A 1 94 ? -6.631 7.788 0.229 1.00 80.25 94 VAL A N 1
ATOM 733 C CA . VAL A 1 94 ? -7.158 6.869 1.247 1.00 80.25 94 VAL A CA 1
ATOM 734 C C . VAL A 1 94 ? -6.469 7.099 2.592 1.00 80.25 94 VAL A C 1
ATOM 736 O O . VAL A 1 94 ? -7.134 7.104 3.632 1.00 80.25 94 VAL A O 1
ATOM 739 N N . ASP A 1 95 ? -5.159 7.332 2.579 1.00 81.31 95 ASP A N 1
ATOM 740 C CA . ASP A 1 95 ? -4.383 7.598 3.789 1.00 81.31 95 ASP A CA 1
ATOM 741 C C . ASP A 1 95 ? -4.768 8.943 4.425 1.00 81.31 95 ASP A C 1
ATOM 743 O O . ASP A 1 95 ? -4.993 8.995 5.637 1.00 81.31 95 ASP A O 1
ATOM 747 N N . CYS A 1 96 ? -5.000 9.993 3.628 1.00 80.56 96 CYS A N 1
ATOM 748 C CA . CYS A 1 96 ? -5.529 11.274 4.112 1.00 80.56 96 CYS A CA 1
ATOM 749 C C . CYS A 1 96 ? -6.868 11.112 4.850 1.00 80.56 96 CYS A C 1
ATOM 751 O O . CYS A 1 96 ? -7.057 11.653 5.945 1.00 80.56 96 CYS A O 1
ATOM 753 N N . VAL A 1 97 ? -7.798 10.331 4.287 1.00 78.06 97 VAL A N 1
ATOM 754 C CA . VAL A 1 97 ? -9.100 10.059 4.919 1.00 78.06 97 VAL A CA 1
ATOM 755 C C . VAL A 1 97 ? -8.922 9.281 6.222 1.00 78.06 97 VAL A C 1
ATOM 757 O O . VAL A 1 97 ? -9.549 9.619 7.229 1.00 78.06 97 VAL A O 1
ATOM 760 N N . LYS A 1 98 ? -8.047 8.269 6.245 1.00 76.31 98 LYS A N 1
ATOM 761 C CA . LYS A 1 98 ? -7.763 7.490 7.460 1.00 76.31 98 LYS A CA 1
ATOM 762 C C . LYS A 1 98 ? -7.184 8.357 8.575 1.00 76.31 98 LYS A C 1
ATOM 764 O O . LYS A 1 98 ? -7.679 8.280 9.701 1.00 76.31 98 LYS A O 1
ATOM 769 N N . SER A 1 99 ? -6.201 9.207 8.274 1.00 79.62 99 SER A N 1
ATOM 770 C CA . SER A 1 99 ? -5.617 10.122 9.261 1.00 79.62 99 SER A CA 1
ATOM 771 C C . SER A 1 99 ? -6.664 11.085 9.825 1.00 79.62 99 SER A C 1
ATOM 773 O O . SER A 1 99 ? -6.714 11.299 11.034 1.00 79.62 99 SER A O 1
ATOM 775 N N . ARG A 1 100 ? -7.570 11.608 8.987 1.00 73.88 100 ARG A N 1
ATOM 776 C CA . ARG A 1 100 ? -8.684 12.466 9.433 1.00 73.88 100 ARG A CA 1
ATOM 777 C C . ARG A 1 100 ? -9.651 11.719 10.353 1.00 73.88 100 ARG A C 1
ATOM 779 O O . ARG A 1 100 ? -9.998 12.248 11.403 1.00 73.88 100 ARG A O 1
ATOM 786 N N . ILE A 1 101 ? -10.048 10.491 10.011 1.00 74.75 101 ILE A N 1
ATOM 787 C CA . ILE A 1 101 ? -10.932 9.672 10.860 1.00 74.75 101 ILE A CA 1
ATOM 788 C C . ILE A 1 101 ? -10.271 9.366 12.204 1.00 74.75 101 ILE A C 1
ATOM 790 O O . ILE A 1 101 ? -10.935 9.439 13.233 1.00 74.75 101 ILE A O 1
ATOM 794 N N . GLN A 1 102 ? -8.971 9.056 12.227 1.00 72.50 102 GLN A N 1
ATOM 795 C CA . GLN A 1 102 ? -8.241 8.836 13.479 1.00 72.50 102 GLN A CA 1
ATOM 796 C C . GLN A 1 102 ? -8.235 10.092 14.359 1.00 72.50 102 GLN A C 1
ATOM 798 O O . GLN A 1 102 ? -8.518 9.997 15.552 1.00 72.50 102 GLN A O 1
ATOM 803 N N . VAL A 1 103 ? -8.005 11.274 13.777 1.00 75.12 103 VAL A N 1
ATOM 804 C CA . VAL A 1 103 ? -8.073 12.554 14.502 1.00 75.12 103 VAL A CA 1
ATOM 805 C C . VAL A 1 103 ? -9.492 12.839 15.010 1.00 75.12 103 VAL A C 1
ATOM 807 O O . VAL A 1 103 ? -9.673 13.171 16.180 1.00 75.12 103 VAL A O 1
ATOM 810 N N . LEU A 1 104 ? -10.514 12.651 14.172 1.00 67.75 104 LEU A N 1
ATOM 811 C CA . LEU A 1 104 ? -11.921 12.857 14.533 1.00 67.75 104 LEU A CA 1
ATOM 812 C C . LEU A 1 104 ? -12.402 11.867 15.608 1.00 67.75 104 LEU A C 1
ATOM 814 O O . LEU A 1 104 ? -13.138 12.247 16.520 1.00 67.75 104 LEU A O 1
ATOM 818 N N . SER A 1 105 ? -11.914 10.624 15.565 1.00 66.06 105 SER A N 1
ATOM 819 C CA . SER A 1 105 ? -12.145 9.614 16.599 1.00 66.06 105 SER A CA 1
ATOM 820 C C . SER A 1 105 ? -11.542 10.017 17.945 1.00 66.06 105 SER A C 1
ATOM 822 O O . SER A 1 105 ? -12.137 9.711 18.976 1.00 66.06 105 SER A O 1
ATOM 824 N N . MET A 1 106 ? -10.391 10.699 17.963 1.00 64.19 106 MET A N 1
ATOM 825 C CA . MET A 1 106 ? -9.831 11.260 19.200 1.00 64.19 106 MET A CA 1
ATOM 826 C C . MET A 1 106 ? -10.634 12.465 19.709 1.00 64.19 106 MET A C 1
ATOM 828 O O . MET A 1 106 ? -10.693 12.686 20.913 1.00 64.19 106 MET A O 1
ATOM 832 N N . ALA A 1 107 ? -11.285 13.211 18.812 1.00 67.88 107 ALA A N 1
ATOM 833 C CA . ALA A 1 107 ? -12.136 14.358 19.135 1.00 67.88 107 ALA A CA 1
ATOM 834 C C . ALA A 1 107 ? -13.605 13.990 19.454 1.00 67.88 107 ALA A C 1
ATOM 836 O O . ALA A 1 107 ? -14.439 14.879 19.613 1.00 67.88 107 ALA A O 1
ATOM 837 N N . GLY A 1 108 ? -13.954 12.697 19.511 1.00 62.12 108 GLY A N 1
ATOM 838 C CA . GLY A 1 108 ? -15.308 12.226 19.838 1.00 62.12 108 GLY A CA 1
ATOM 839 C C . GLY A 1 108 ? -16.355 12.377 18.722 1.00 62.12 108 GLY A C 1
ATOM 840 O O . GLY A 1 108 ? -17.518 12.043 18.936 1.00 62.12 108 GLY A O 1
ATOM 841 N N . LYS A 1 109 ? -15.971 12.826 17.518 1.00 57.91 109 LYS A N 1
ATOM 842 C CA . LYS A 1 109 ? -16.853 12.908 16.340 1.00 57.91 109 LYS A CA 1
ATOM 843 C C . LYS A 1 109 ? -16.599 11.709 15.426 1.00 57.91 109 LYS A C 1
ATOM 845 O O . LYS A 1 109 ? -15.642 11.685 14.667 1.00 57.91 109 LYS A O 1
ATOM 850 N N . GLN A 1 110 ? -17.451 10.691 15.485 1.00 55.78 110 GLN A N 1
ATOM 851 C CA . GLN A 1 110 ? -17.347 9.511 14.618 1.00 55.78 110 GLN A CA 1
ATOM 852 C C . GLN A 1 110 ? -18.143 9.729 13.321 1.00 55.78 110 GLN A C 1
ATOM 854 O O . GLN A 1 110 ? -19.286 9.297 13.202 1.00 55.78 110 GLN A O 1
ATOM 859 N N . THR A 1 111 ? -17.554 10.407 12.334 1.00 58.34 111 THR A N 1
ATOM 860 C CA . THR A 1 111 ? -18.073 10.414 10.955 1.00 58.34 111 THR A CA 1
ATOM 861 C C . THR A 1 111 ? -17.442 9.267 10.166 1.00 58.34 111 THR A C 1
ATOM 863 O O . THR A 1 111 ? -16.220 9.151 10.093 1.00 58.34 111 THR A O 1
ATOM 866 N N . GLY A 1 112 ? -18.265 8.391 9.581 1.00 64.94 112 GLY A N 1
ATOM 867 C CA . GLY A 1 112 ? -17.795 7.239 8.799 1.00 64.94 112 GLY A CA 1
ATOM 868 C C . GLY A 1 112 ? -16.921 7.619 7.591 1.00 64.94 112 GLY A C 1
ATOM 869 O O . GLY A 1 112 ? -16.862 8.784 7.192 1.00 64.94 112 GLY A O 1
ATOM 870 N N . PHE A 1 113 ? -16.261 6.623 6.984 1.00 65.12 113 PHE A N 1
ATOM 871 C CA . PHE A 1 113 ? -15.283 6.817 5.898 1.00 65.12 113 PHE A CA 1
ATOM 872 C C . PHE A 1 113 ? -15.824 7.646 4.726 1.00 65.12 113 PHE A C 1
ATOM 874 O O . PHE A 1 113 ? -15.220 8.645 4.345 1.00 65.12 113 PHE A O 1
ATOM 881 N N . MET A 1 114 ? -17.014 7.296 4.233 1.00 68.06 114 MET A N 1
ATOM 882 C CA . MET A 1 114 ? -17.682 8.018 3.144 1.00 68.06 114 MET A CA 1
ATOM 883 C C . MET A 1 114 ? -18.060 9.456 3.524 1.00 68.06 114 MET A C 1
ATOM 885 O O . MET A 1 114 ? -17.909 10.365 2.716 1.00 68.06 114 MET A O 1
ATOM 889 N N . GLY A 1 115 ? -18.517 9.682 4.760 1.00 66.75 115 GLY A N 1
ATOM 890 C CA . GLY A 1 115 ? -18.907 11.014 5.233 1.00 66.75 115 GLY A CA 1
ATOM 891 C C . GLY A 1 115 ? -17.710 11.952 5.372 1.00 66.75 115 GLY A C 1
ATOM 892 O O . GLY A 1 115 ? -17.779 13.114 4.976 1.00 66.75 115 GLY A O 1
ATOM 893 N N . THR A 1 116 ? -16.587 11.430 5.867 1.00 69.06 116 THR A N 1
ATOM 894 C CA . THR A 1 116 ? -15.331 12.184 5.956 1.00 69.06 116 THR A CA 1
ATOM 895 C C . THR A 1 116 ? -14.760 12.464 4.565 1.00 69.06 116 THR A C 1
ATOM 897 O O . THR A 1 116 ? -14.385 13.599 4.298 1.00 69.06 116 THR A O 1
ATOM 900 N N . PHE A 1 117 ? -14.775 11.489 3.649 1.00 67.38 117 PHE A N 1
ATOM 901 C CA . PHE A 1 117 ? -14.336 11.691 2.263 1.00 67.38 117 PHE A CA 1
ATOM 902 C C . PHE A 1 117 ? -15.147 12.779 1.541 1.00 67.38 117 PHE A C 1
ATOM 904 O O . PHE A 1 117 ? -14.566 13.700 0.978 1.00 67.38 117 PHE A O 1
ATOM 911 N N . VAL A 1 118 ? -16.483 12.734 1.625 1.00 67.50 118 VAL A N 1
ATOM 912 C CA . VAL A 1 118 ? -17.359 13.758 1.023 1.00 67.50 118 VAL A CA 1
ATOM 913 C C . VAL A 1 118 ? -17.152 15.128 1.667 1.00 67.50 118 VAL A C 1
ATOM 915 O O . VAL A 1 118 ? -17.183 16.132 0.969 1.00 67.50 118 VAL A O 1
ATOM 918 N N . THR A 1 119 ? -16.923 15.188 2.980 1.00 68.94 119 THR A N 1
ATOM 919 C CA . THR A 1 119 ? -16.637 16.459 3.666 1.00 68.94 119 THR A CA 1
ATOM 920 C C . THR A 1 119 ? -15.322 17.057 3.177 1.00 68.94 119 THR A C 1
ATOM 922 O O . THR A 1 119 ? -15.274 18.243 2.890 1.00 68.94 119 THR A O 1
ATOM 925 N N . VAL A 1 120 ? -14.280 16.238 3.014 1.00 66.25 120 VAL A N 1
ATOM 926 C CA . VAL A 1 120 ? -12.984 16.685 2.481 1.00 66.25 120 VAL A CA 1
ATOM 927 C C . VAL A 1 120 ? -13.138 17.217 1.056 1.00 66.25 120 VAL A C 1
ATOM 929 O O . VAL A 1 120 ? -12.770 18.353 0.808 1.00 66.25 120 VAL A O 1
ATOM 932 N N . VAL A 1 121 ? -13.775 16.461 0.158 1.00 72.06 121 VAL A N 1
ATOM 933 C CA . VAL A 1 121 ? -13.969 16.857 -1.254 1.00 72.06 121 VAL A CA 1
ATOM 934 C C . VAL A 1 121 ? -14.901 18.067 -1.430 1.00 72.06 121 VAL A C 1
ATOM 936 O O . VAL A 1 121 ? -14.903 18.700 -2.477 1.00 72.06 121 VAL A O 1
ATOM 939 N N . ARG A 1 122 ? -15.759 18.359 -0.446 1.00 71.25 122 ARG A N 1
ATOM 940 C CA . ARG A 1 122 ? -16.734 19.461 -0.514 1.00 71.25 122 ARG A CA 1
ATOM 941 C C . ARG A 1 122 ? -16.258 20.730 0.196 1.00 71.25 122 ARG A C 1
ATOM 943 O O . ARG A 1 122 ? -16.855 21.784 -0.004 1.00 71.25 122 ARG A O 1
ATOM 950 N N . THR A 1 123 ? -15.283 20.616 1.094 1.00 73.62 123 THR A N 1
ATOM 951 C CA . THR A 1 123 ? -14.755 21.731 1.897 1.00 73.62 123 THR A CA 1
ATOM 952 C C . THR A 1 123 ? -13.408 22.234 1.381 1.00 73.62 123 THR A C 1
ATOM 954 O O . THR A 1 123 ? -13.119 23.413 1.579 1.00 73.62 123 THR A O 1
ATOM 957 N N . GLU A 1 124 ? -12.620 21.383 0.720 1.00 53.38 124 GLU A N 1
ATOM 958 C CA . GLU A 1 124 ? -11.457 21.779 -0.094 1.00 53.38 124 GLU A CA 1
ATOM 959 C C . GLU A 1 124 ? -11.834 21.856 -1.576 1.00 53.38 124 GLU A C 1
ATOM 961 O O . GLU A 1 124 ? -11.329 22.782 -2.249 1.00 53.38 124 GLU A O 1
#

Sequence (124 aa):
MHEMQLSGKIMHGQNTVWSVVKSVIQKDGPLGFYRGWSSTLLREVPGYFFFFGGYELSRTFFASGRSKDELGPIPLLLSGGFGGSCLWIAVYPVDCVKSRIQVLSMAGKQTGFMGTFVTVVRTE

Radius of gyration: 21.63 Å; chains: 1; bounding box: 40×39×61 Å

pLDDT: mean 74.11, std 13.03, range [37.88, 89.06]

Secondary structure (DSSP, 8-state):
-HHHHHTS-------SHHHHHHHHHHHH-GGGGGTTHHHHHHHHHHHHHHHHHHHHHHHHHHHTTS-TTS--HHHHHHHHHHHHHHHHHHHHHHHHHHHHHHHHHHTT----HHHHHHHHHHH-